Protein AF-A0A257S0U5-F1 (afdb_monomer_lite)

Sequence (166 aa):
SSMPRFGAMLSDAQIAAIANYVRTSWGNRGIADATANTVAALRPLKTIEVDLDTGSMKATLSHGSKRRRFTDISGRIWIDGNRTDCRMTASLSAEYGRRPVLLAGACAARGNRLIGRATIGGNTHPITLDLRQVYRHDRLVAVALTGGLGGGRKLAARIALSTANY

Secondary structure (DSSP, 8-state):
-PPPP-TTTS-HHHHHHHHHHHHHSTT--------HHHHHHHSPPPPEEEEEEEEEEEEEEEETTEEEEE-EEEEEEEE-TTSS-EEEEEEEEETTTEEEEEEEEEEETTTTEEEEEEEETTEEEEEEEEEEEEEETTEEEEEEEEEE-STTEEEEEEEEEP----

Radius of gyration: 21.2 Å; chains: 1; bounding box: 51×37×60 Å

pLDDT: mean 85.64, std 11.02, range [36.41, 97.38]

Foldseek 3Di:
DDDDDCPVPDQLARVLVVVLCVCPPPPHPHDSPRDSVNSVLVDQAPWDKFKFDLPDKFKWKDAPPDIDTFRDKIWIKTATSQQQKIWIWMWTHHPPSPFTWIWTFMDHPRNQKTWGWIAGPNDIDTWIWGWDFDDDVPDGFWIWTWGDNDPRMIMTIIITTDPPPD

Structure (mmCIF, N/CA/C/O backbone):
data_AF-A0A257S0U5-F1
#
_entry.id   AF-A0A257S0U5-F1
#
loop_
_atom_site.group_PDB
_atom_site.id
_atom_site.type_symbol
_atom_site.label_atom_id
_atom_site.label_alt_id
_atom_site.label_comp_id
_atom_site.label_asym_id
_atom_site.label_entity_id
_atom_site.label_seq_id
_atom_site.pdbx_PDB_ins_code
_atom_site.Cartn_x
_atom_site.Cartn_y
_atom_site.Cartn_z
_atom_site.occupancy
_atom_site.B_iso_or_equiv
_atom_site.auth_seq_id
_atom_site.auth_comp_id
_atom_site.auth_asym_id
_atom_site.auth_atom_id
_atom_site.pdbx_PDB_model_num
ATOM 1 N N . SER A 1 1 ? -4.489 22.887 27.587 1.00 57.22 1 SER A N 1
ATOM 2 C CA . SER A 1 1 ? -4.354 21.452 27.906 1.00 57.22 1 SER A CA 1
ATOM 3 C C . SER A 1 1 ? -5.040 20.652 26.812 1.00 57.22 1 SER A C 1
ATOM 5 O O . SER A 1 1 ? -6.128 21.048 26.417 1.00 57.22 1 SER A O 1
ATOM 7 N N . SER A 1 2 ? -4.400 19.616 26.264 1.00 74.50 2 SER A N 1
ATOM 8 C CA . SER A 1 2 ? -4.998 18.756 25.229 1.00 74.50 2 SER A CA 1
ATOM 9 C C . SER A 1 2 ? -5.596 17.515 25.886 1.00 74.50 2 SER A C 1
ATOM 11 O O . SER A 1 2 ? -4.975 16.944 26.782 1.00 74.50 2 SER A O 1
ATOM 13 N N . MET A 1 3 ? -6.797 17.113 25.472 1.00 83.31 3 MET A N 1
ATOM 14 C CA . MET A 1 3 ? -7.462 15.939 26.036 1.00 83.31 3 MET A CA 1
ATOM 15 C C . MET A 1 3 ? -6.655 14.670 25.688 1.00 83.31 3 MET A C 1
ATOM 17 O O . MET A 1 3 ? -6.335 14.460 24.513 1.00 83.31 3 MET A O 1
ATOM 21 N N . PRO A 1 4 ? -6.282 13.834 26.674 1.00 83.06 4 PRO A N 1
ATOM 22 C CA . PRO A 1 4 ? -5.454 12.658 26.427 1.00 83.06 4 PRO A CA 1
ATOM 23 C C . PRO A 1 4 ? -6.195 11.597 25.605 1.00 83.06 4 PRO A C 1
ATOM 25 O O . PRO A 1 4 ? -7.424 11.532 25.571 1.00 83.06 4 PRO A O 1
ATOM 28 N N . ARG A 1 5 ? -5.429 10.728 24.937 1.00 82.81 5 ARG A N 1
ATOM 29 C CA . ARG A 1 5 ? -5.978 9.600 24.178 1.00 82.81 5 ARG A CA 1
ATOM 30 C C . ARG A 1 5 ? -6.297 8.432 25.110 1.00 82.81 5 ARG A C 1
ATOM 32 O O . ARG A 1 5 ? -5.388 7.833 25.671 1.00 82.81 5 ARG A O 1
ATOM 39 N N . PHE A 1 6 ? -7.569 8.045 25.176 1.00 87.94 6 PHE A N 1
ATOM 40 C CA . PHE A 1 6 ? -8.028 6.908 25.988 1.00 87.94 6 PHE A CA 1
ATOM 41 C C . PHE A 1 6 ? -8.081 5.572 25.234 1.00 87.94 6 PHE A C 1
ATOM 43 O O . PHE A 1 6 ? -8.240 4.526 25.855 1.00 87.94 6 PHE A O 1
ATOM 50 N N . GLY A 1 7 ? -7.904 5.581 23.906 1.00 83.50 7 GLY A N 1
ATOM 51 C CA . GLY A 1 7 ? -7.999 4.373 23.078 1.00 83.50 7 GLY A CA 1
ATOM 52 C C . GLY A 1 7 ? -7.031 3.259 23.492 1.00 83.50 7 GLY A C 1
ATOM 53 O O . GLY A 1 7 ? -7.380 2.091 23.412 1.00 83.50 7 GLY A O 1
ATOM 54 N N . ALA A 1 8 ? -5.836 3.593 23.983 1.00 79.81 8 ALA A N 1
ATOM 55 C CA . ALA A 1 8 ? -4.870 2.592 24.447 1.00 79.81 8 ALA A CA 1
ATOM 56 C C . ALA A 1 8 ? -5.161 2.053 25.863 1.00 79.81 8 ALA A C 1
ATOM 58 O O . ALA A 1 8 ? -4.615 1.022 26.235 1.00 79.81 8 ALA A O 1
ATOM 59 N N . MET A 1 9 ? -5.988 2.749 26.649 1.00 88.12 9 MET A N 1
ATOM 60 C CA . MET A 1 9 ? -6.229 2.445 28.068 1.00 88.12 9 MET A CA 1
ATOM 61 C C . MET A 1 9 ? -7.557 1.723 28.304 1.00 88.12 9 MET A C 1
ATOM 63 O O . MET A 1 9 ? -7.689 0.983 29.272 1.00 88.12 9 MET A O 1
ATOM 67 N N . LEU A 1 10 ? -8.544 1.962 27.440 1.00 91.94 10 LEU A N 1
ATOM 68 C CA . LEU A 1 10 ? -9.899 1.442 27.579 1.00 91.94 10 LEU A CA 1
ATOM 69 C C . LEU A 1 10 ? -10.227 0.469 26.446 1.00 91.94 10 LEU A C 1
ATOM 71 O O . LEU A 1 10 ? -9.815 0.668 25.299 1.00 91.94 10 LEU A O 1
ATOM 75 N N . SER A 1 11 ? -11.005 -0.565 26.759 1.00 91.75 11 SER A N 1
ATOM 76 C CA . SER A 1 11 ? -11.576 -1.476 25.766 1.00 91.75 11 SER A CA 1
ATOM 77 C C . SER A 1 11 ? -12.684 -0.800 24.950 1.00 91.75 11 SER A C 1
ATOM 79 O O . SER A 1 11 ? -13.235 0.230 25.342 1.00 91.75 11 SER A O 1
ATOM 81 N N . ASP A 1 12 ? -13.053 -1.395 23.814 1.00 91.50 12 ASP A N 1
ATOM 82 C CA . ASP A 1 12 ? -14.132 -0.878 22.957 1.00 91.50 12 ASP A CA 1
ATOM 83 C C . ASP A 1 12 ? -15.472 -0.789 23.676 1.00 91.50 12 ASP A C 1
ATOM 85 O O . ASP A 1 12 ? -16.193 0.199 23.538 1.00 91.50 12 ASP A O 1
ATOM 89 N N . ALA A 1 13 ? -15.770 -1.788 24.507 1.00 95.31 13 ALA A N 1
ATOM 90 C CA . ALA A 1 13 ? -16.965 -1.800 25.337 1.00 95.31 13 ALA A CA 1
ATOM 91 C C . ALA A 1 13 ? -16.946 -0.672 26.382 1.00 95.31 13 ALA A C 1
ATOM 93 O O . ALA A 1 13 ? -17.960 -0.007 26.577 1.00 95.31 13 ALA A O 1
ATOM 94 N N . GLN A 1 14 ? -15.797 -0.408 27.017 1.00 97.00 14 GLN A N 1
ATOM 95 C CA . GLN A 1 14 ? -15.662 0.675 27.999 1.00 97.00 14 GLN A CA 1
ATOM 96 C C . GLN A 1 14 ? -15.822 2.054 27.352 1.00 97.00 14 GLN A C 1
ATOM 98 O O . GLN A 1 14 ? -16.518 2.911 27.890 1.00 97.00 14 GLN A O 1
ATOM 103 N N . ILE A 1 15 ? -15.224 2.265 26.178 1.00 95.31 15 ILE A N 1
ATOM 104 C CA . ILE A 1 15 ? -15.361 3.522 25.433 1.00 95.31 15 ILE A CA 1
ATOM 105 C C . ILE A 1 15 ? -16.815 3.729 24.997 1.00 95.31 15 ILE A C 1
ATOM 107 O O . ILE A 1 15 ? -17.348 4.824 25.177 1.00 95.31 15 ILE A O 1
ATOM 111 N N . ALA A 1 16 ? -17.475 2.690 24.476 1.00 96.50 16 ALA A N 1
ATOM 112 C CA . ALA A 1 16 ? -18.886 2.757 24.099 1.00 96.50 16 ALA A CA 1
ATOM 113 C C . ALA A 1 16 ? -19.778 3.086 25.308 1.00 96.50 16 ALA A C 1
ATOM 115 O O . ALA A 1 16 ? -20.641 3.959 25.219 1.00 96.50 16 ALA A O 1
ATOM 116 N N . ALA A 1 17 ? -19.524 2.451 26.456 1.00 97.12 17 ALA A N 1
ATOM 117 C CA . ALA A 1 17 ? -20.255 2.706 27.692 1.00 97.12 17 ALA A CA 1
ATOM 118 C C . ALA A 1 17 ? -20.088 4.154 28.181 1.00 97.12 17 ALA A C 1
ATOM 120 O O . ALA A 1 17 ? -21.082 4.809 28.483 1.00 97.12 17 ALA A O 1
ATOM 121 N N . ILE A 1 18 ? -18.859 4.685 28.200 1.00 95.75 18 ILE A N 1
ATOM 122 C CA . ILE A 1 18 ? -18.599 6.079 28.593 1.00 95.75 18 ILE A CA 1
ATOM 123 C C . ILE A 1 18 ? -19.263 7.051 27.613 1.00 95.75 18 ILE A C 1
ATOM 125 O O . ILE A 1 18 ? -19.888 8.018 28.044 1.00 95.75 18 ILE A O 1
ATOM 129 N N . ALA A 1 19 ? -19.173 6.797 26.305 1.00 95.44 19 ALA A N 1
ATOM 130 C CA . ALA A 1 19 ? -19.811 7.640 25.296 1.00 95.44 19 ALA A CA 1
ATOM 131 C C . ALA A 1 19 ? -21.336 7.685 25.480 1.00 95.44 19 ALA A C 1
ATOM 133 O O . ALA A 1 19 ? -21.928 8.764 25.451 1.00 95.44 19 ALA A O 1
ATOM 134 N N . ASN A 1 20 ? -21.963 6.533 25.727 1.00 97.38 20 ASN A N 1
ATOM 135 C CA . ASN A 1 20 ? -23.393 6.453 26.012 1.00 97.38 20 ASN A CA 1
ATOM 136 C C . ASN A 1 20 ? -23.754 7.159 27.320 1.00 97.38 20 ASN A C 1
ATOM 138 O O . ASN A 1 20 ? -24.690 7.954 27.324 1.00 97.38 20 ASN A O 1
ATOM 142 N N . TYR A 1 21 ? -22.972 6.960 28.386 1.00 96.75 21 TYR A N 1
ATOM 143 C CA . TYR A 1 21 ? -23.165 7.666 29.651 1.00 96.75 21 TYR A CA 1
ATOM 144 C C . TYR A 1 21 ? -23.133 9.185 29.455 1.00 96.75 21 TYR A C 1
ATOM 146 O O . TYR A 1 21 ? -24.036 9.878 29.911 1.00 96.75 21 TYR A O 1
ATOM 154 N N . VAL A 1 22 ? -22.153 9.717 28.716 1.00 95.88 22 VAL A N 1
ATOM 155 C CA . VAL A 1 22 ? -22.058 11.157 28.429 1.00 95.88 22 VAL A CA 1
ATOM 156 C C . VAL A 1 22 ? -23.264 11.662 27.629 1.00 95.88 22 VAL A C 1
ATOM 158 O O . VAL A 1 22 ? -23.779 12.738 27.924 1.00 95.88 22 VAL A O 1
ATOM 161 N N . ARG A 1 23 ? -23.753 10.895 26.646 1.00 96.44 23 ARG A N 1
ATOM 162 C CA . ARG A 1 23 ? -24.904 11.275 25.801 1.00 96.44 23 ARG A CA 1
ATOM 163 C C . ARG A 1 23 ? -26.231 11.361 26.542 1.00 96.44 23 ARG A C 1
ATOM 165 O O . ARG A 1 23 ? -27.102 12.098 26.086 1.00 96.44 23 ARG A O 1
ATOM 172 N N . THR A 1 24 ? -26.388 10.614 27.629 1.00 96.81 24 THR A N 1
ATOM 173 C CA . THR A 1 24 ? -27.638 10.553 28.401 1.00 96.81 24 THR A CA 1
ATOM 174 C C . THR A 1 24 ? -27.541 11.232 29.765 1.00 96.81 24 THR A C 1
ATOM 176 O O . THR A 1 24 ? -28.543 11.356 30.462 1.00 96.81 24 THR A O 1
ATOM 179 N N . SER A 1 25 ? -26.346 11.662 30.172 1.00 96.56 25 SER A N 1
ATOM 180 C CA . SER A 1 25 ? -26.122 12.354 31.444 1.00 96.56 25 SER A CA 1
ATOM 181 C C . SER A 1 25 ? -26.260 13.869 31.307 1.00 96.56 25 SER A C 1
ATOM 183 O O . SER A 1 25 ? -26.224 14.422 30.210 1.00 96.56 25 SER A O 1
ATOM 185 N N . TRP A 1 26 ? -26.403 14.556 32.443 1.00 95.06 26 TRP A N 1
ATOM 186 C CA . TRP A 1 26 ? -26.399 16.026 32.538 1.00 95.06 26 TRP A CA 1
ATOM 187 C C . TRP A 1 26 ? -27.453 16.735 31.672 1.00 95.06 26 TRP A C 1
ATOM 189 O O . TRP A 1 26 ? -27.218 17.821 31.155 1.00 95.06 26 TRP A O 1
ATOM 199 N N . GLY A 1 27 ? -28.628 16.120 31.513 1.00 94.56 27 GLY A N 1
ATOM 200 C CA . GLY A 1 27 ? -29.724 16.685 30.719 1.00 94.56 27 GLY A CA 1
ATOM 201 C C . GLY A 1 27 ? -29.540 16.553 29.204 1.00 94.56 27 GLY A C 1
ATOM 202 O O . GLY A 1 27 ? -30.370 17.065 28.448 1.00 94.56 27 GLY A O 1
ATOM 203 N N . ASN A 1 28 ? -28.498 15.850 28.747 1.00 93.62 28 ASN A N 1
ATOM 204 C CA . ASN A 1 28 ? -28.308 15.551 27.335 1.00 93.62 28 ASN A CA 1
ATOM 205 C C . ASN A 1 28 ? -29.426 14.627 26.826 1.00 93.62 28 ASN A C 1
ATOM 207 O O . ASN A 1 28 ? -29.797 13.649 27.472 1.00 93.62 28 ASN A O 1
ATOM 211 N N . ARG A 1 29 ? -29.956 14.936 25.637 1.00 93.81 29 ARG A N 1
ATOM 212 C CA . ARG A 1 29 ? -31.031 14.175 24.969 1.00 93.81 29 ARG A CA 1
ATOM 213 C C . ARG A 1 29 ? -30.498 13.276 23.848 1.00 93.81 29 ARG A C 1
ATOM 215 O O . ARG A 1 29 ? -31.163 13.089 22.832 1.00 93.81 29 ARG A O 1
ATOM 222 N N . GLY A 1 30 ? -29.263 12.796 23.987 1.00 92.44 30 GLY A N 1
ATOM 223 C CA . GLY A 1 30 ? -28.649 11.904 23.009 1.00 92.44 30 GLY A CA 1
ATOM 224 C C . GLY A 1 30 ? -29.200 10.481 23.101 1.00 92.44 30 GLY A C 1
ATOM 225 O O . GLY A 1 30 ? -29.752 10.077 24.123 1.00 92.44 30 GLY A O 1
ATOM 226 N N . ILE A 1 31 ? -29.012 9.703 22.035 1.00 94.25 31 ILE A N 1
ATOM 227 C CA . ILE A 1 31 ? -29.345 8.275 22.009 1.00 94.25 31 ILE A CA 1
ATOM 228 C C . ILE A 1 31 ? -28.104 7.478 22.429 1.00 94.25 31 ILE A C 1
ATOM 230 O O . ILE A 1 31 ? -26.993 7.743 21.966 1.00 94.25 31 ILE A O 1
ATOM 234 N N . ALA A 1 32 ? -28.287 6.502 23.318 1.00 94.38 32 ALA A N 1
ATOM 235 C CA . ALA A 1 32 ? -27.236 5.589 23.764 1.00 94.38 32 ALA A CA 1
ATOM 236 C C . ALA A 1 32 ? -26.980 4.475 22.726 1.00 94.38 32 ALA A C 1
ATOM 238 O O . ALA A 1 32 ? -27.232 3.301 22.980 1.00 94.38 32 ALA A O 1
ATOM 239 N N . ASP A 1 33 ? -26.519 4.857 21.536 1.00 95.50 33 ASP A N 1
ATOM 240 C CA . ASP A 1 33 ? -26.337 3.973 20.378 1.00 95.50 33 ASP A CA 1
ATOM 241 C C . ASP A 1 33 ? -24.874 3.588 20.093 1.00 95.50 33 ASP A C 1
ATOM 243 O O . ASP A 1 33 ? -24.595 2.874 19.127 1.00 95.50 33 ASP A O 1
ATOM 247 N N . ALA A 1 34 ? -23.911 4.032 20.913 1.00 94.12 34 ALA A N 1
ATOM 248 C CA . ALA A 1 34 ? -22.532 3.587 20.753 1.00 94.12 34 ALA A CA 1
ATOM 249 C C . ALA A 1 34 ? -22.440 2.097 21.089 1.00 94.12 34 ALA A C 1
ATOM 251 O O . ALA A 1 34 ? -22.825 1.663 22.176 1.00 94.12 34 ALA A O 1
ATOM 252 N N . THR A 1 35 ? -21.876 1.321 20.167 1.00 96.56 35 THR A N 1
ATOM 253 C CA . THR A 1 35 ? -21.585 -0.100 20.370 1.00 96.56 35 THR A CA 1
ATOM 254 C C . THR A 1 35 ? -20.079 -0.331 20.367 1.00 96.56 35 THR A C 1
ATOM 256 O O . THR A 1 35 ? -19.324 0.461 19.796 1.00 96.56 35 THR A O 1
ATOM 259 N N . ALA A 1 36 ? -19.629 -1.441 20.959 1.00 91.56 36 ALA A N 1
ATOM 260 C CA . ALA A 1 36 ? -18.226 -1.846 20.881 1.00 91.56 36 ALA A CA 1
ATOM 261 C C . ALA A 1 36 ? -17.757 -1.976 19.419 1.00 91.56 36 ALA A C 1
ATOM 263 O O . ALA A 1 36 ? -16.665 -1.529 19.088 1.00 91.56 36 ALA A O 1
ATOM 264 N N . ASN A 1 37 ? -18.614 -2.479 18.523 1.00 86.44 37 ASN A N 1
ATOM 265 C CA . ASN A 1 37 ? -18.309 -2.588 17.093 1.00 86.44 37 ASN A CA 1
ATOM 266 C C . ASN A 1 37 ? -18.106 -1.218 16.437 1.00 86.44 37 ASN A C 1
ATOM 268 O O . ASN A 1 37 ? -17.195 -1.053 15.629 1.00 86.44 37 ASN A O 1
ATOM 272 N N . THR A 1 38 ? -18.915 -0.220 16.806 1.00 88.69 38 THR A N 1
ATOM 273 C CA . THR A 1 38 ? -18.743 1.156 16.322 1.00 88.69 38 THR A CA 1
ATOM 274 C C . THR A 1 38 ? -17.393 1.719 16.762 1.00 88.69 38 THR A C 1
ATOM 276 O O . THR A 1 38 ? -16.696 2.332 15.960 1.00 88.69 38 THR A O 1
ATOM 279 N N . VAL A 1 39 ? -16.988 1.488 18.016 1.00 89.06 39 VAL A N 1
ATOM 280 C CA . VAL A 1 39 ? -15.680 1.938 18.517 1.00 89.06 39 VAL A CA 1
ATOM 281 C C . VAL A 1 39 ? -14.540 1.198 17.822 1.00 89.06 39 VAL A C 1
ATOM 283 O O . VAL A 1 39 ? -13.598 1.842 17.367 1.00 89.06 39 VAL A O 1
ATOM 286 N N . ALA A 1 40 ? -14.641 -0.124 17.684 1.00 83.44 40 ALA A N 1
ATOM 287 C CA . ALA A 1 40 ? -13.651 -0.946 16.998 1.00 83.44 40 ALA A CA 1
ATOM 288 C C . ALA A 1 40 ? -13.435 -0.480 15.549 1.00 83.44 40 ALA A C 1
ATOM 290 O O . ALA A 1 40 ? -12.297 -0.336 15.111 1.00 83.44 40 ALA A O 1
ATOM 291 N N . ALA A 1 41 ? -14.515 -0.154 14.830 1.00 77.00 41 ALA A N 1
ATOM 292 C CA . ALA A 1 41 ? -14.450 0.376 13.468 1.00 77.00 41 ALA A CA 1
ATOM 293 C C . ALA A 1 41 ? -13.796 1.768 13.382 1.00 77.00 41 ALA A C 1
ATOM 295 O O . ALA A 1 41 ? -13.251 2.130 12.341 1.00 77.00 41 ALA A O 1
ATOM 296 N N . LEU A 1 42 ? -13.849 2.551 14.463 1.00 82.81 42 LEU A N 1
ATOM 297 C CA . LEU A 1 42 ? -13.231 3.875 14.561 1.00 82.81 42 LEU A CA 1
ATOM 298 C C . LEU A 1 42 ? -11.802 3.833 15.113 1.00 82.81 42 LEU A C 1
ATOM 300 O O . LEU A 1 42 ? -11.119 4.862 15.108 1.00 82.81 42 LEU A O 1
ATOM 304 N N . ARG A 1 43 ? -11.327 2.680 15.604 1.00 79.81 43 ARG A N 1
ATOM 305 C CA . ARG A 1 43 ? -9.941 2.568 16.049 1.00 79.81 43 ARG A CA 1
ATOM 306 C C . ARG A 1 43 ? -9.009 2.704 14.851 1.00 79.81 43 ARG A C 1
ATOM 308 O O . ARG A 1 43 ? -9.176 1.980 13.870 1.00 79.81 43 ARG A O 1
ATOM 315 N N . PRO A 1 44 ? -7.971 3.553 14.945 1.00 68.44 44 PRO A N 1
ATOM 316 C CA . PRO A 1 44 ? -6.903 3.503 13.966 1.00 68.44 44 PRO A CA 1
ATOM 317 C C . PRO A 1 44 ? -6.279 2.107 14.027 1.00 68.44 44 PRO A C 1
ATOM 319 O O . PRO A 1 44 ? -5.882 1.642 15.102 1.00 68.44 44 PRO A O 1
ATOM 322 N N . LEU A 1 45 ? -6.204 1.426 12.883 1.00 71.12 45 LEU A N 1
ATOM 323 C CA . LEU A 1 45 ? -5.489 0.158 12.795 1.00 71.12 45 LEU A CA 1
ATOM 324 C C . LEU A 1 45 ? -4.006 0.399 13.098 1.00 71.12 45 LEU A C 1
ATOM 326 O O . LEU A 1 45 ? -3.503 1.524 13.063 1.00 71.12 45 LEU A O 1
ATOM 330 N N . LYS A 1 46 ? -3.260 -0.674 13.359 1.00 75.31 46 LYS A N 1
ATOM 331 C CA . LYS A 1 46 ? -1.803 -0.571 13.472 1.00 75.31 46 LYS A CA 1
ATOM 332 C C . LYS A 1 46 ? -1.245 -0.044 12.144 1.00 75.31 46 LYS A C 1
ATOM 334 O O . LYS A 1 46 ? -1.536 -0.598 11.073 1.00 75.31 46 LYS A O 1
ATOM 339 N N . THR A 1 47 ? -0.456 1.026 12.221 1.00 80.62 47 THR A N 1
ATOM 340 C CA . THR A 1 47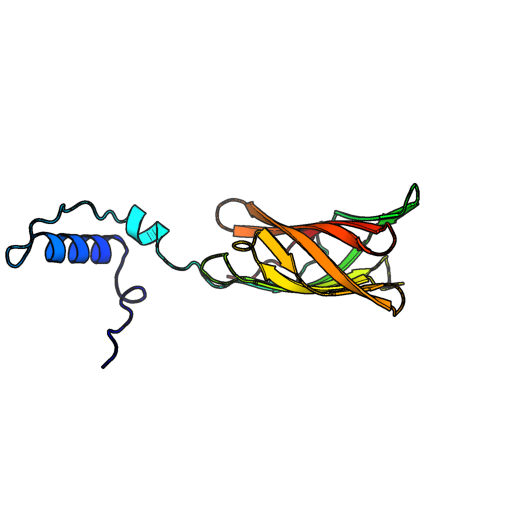 ? 0.376 1.482 11.107 1.00 80.62 47 THR A CA 1
ATOM 341 C C . THR A 1 47 ? 1.233 0.311 10.644 1.00 80.62 47 THR A C 1
ATOM 343 O O . THR A 1 47 ? 1.868 -0.369 11.451 1.00 80.62 47 THR A O 1
ATOM 346 N N . ILE A 1 48 ? 1.189 0.038 9.346 1.00 80.19 48 ILE A N 1
ATOM 347 C CA . ILE A 1 48 ? 1.928 -1.050 8.721 1.00 80.19 48 ILE A CA 1
ATOM 348 C C . ILE A 1 48 ? 3.193 -0.448 8.135 1.00 80.19 48 ILE A C 1
ATOM 350 O O . ILE A 1 48 ? 3.103 0.401 7.260 1.00 80.19 48 ILE A O 1
ATOM 354 N N . GLU A 1 49 ? 4.355 -0.906 8.576 1.00 83.31 49 GLU A N 1
ATOM 355 C CA . GLU A 1 49 ? 5.606 -0.713 7.850 1.00 83.31 49 GLU A CA 1
ATOM 356 C C . GLU A 1 49 ? 6.175 -2.091 7.556 1.00 83.31 49 GLU A C 1
ATOM 358 O O . GLU A 1 49 ? 6.371 -2.892 8.470 1.00 83.31 49 GLU A O 1
ATOM 363 N N . VAL A 1 50 ? 6.339 -2.403 6.276 1.00 82.75 50 VAL A N 1
ATOM 364 C CA . VAL A 1 50 ? 6.717 -3.746 5.850 1.00 82.75 50 VAL A CA 1
ATOM 365 C C . VAL A 1 50 ? 7.483 -3.698 4.541 1.00 82.75 50 VAL A C 1
ATOM 367 O O . VAL A 1 50 ? 7.189 -2.897 3.646 1.00 82.75 50 VAL A O 1
ATOM 370 N N . ASP A 1 51 ? 8.486 -4.558 4.443 1.00 84.75 51 ASP A N 1
ATOM 371 C CA . ASP A 1 51 ? 9.263 -4.703 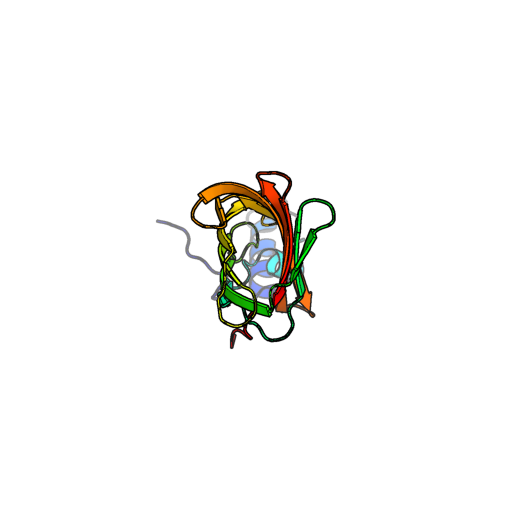3.225 1.00 84.75 51 ASP A CA 1
ATOM 372 C C . ASP A 1 51 ? 8.463 -5.491 2.176 1.00 84.75 51 ASP A C 1
ATOM 374 O O . ASP A 1 51 ? 7.594 -6.312 2.478 1.00 84.75 51 ASP A O 1
ATOM 378 N N . LEU A 1 52 ? 8.723 -5.209 0.908 1.00 80.44 52 LEU A N 1
ATOM 379 C CA . LEU A 1 52 ? 8.141 -5.949 -0.205 1.00 80.44 52 LEU A CA 1
ATOM 380 C C . LEU A 1 52 ? 8.926 -7.256 -0.363 1.00 80.44 52 LEU A C 1
ATOM 382 O O . LEU A 1 52 ? 10.150 -7.211 -0.464 1.00 80.44 52 LEU A O 1
ATOM 386 N N . ASP A 1 53 ? 8.237 -8.398 -0.389 1.00 72.06 53 ASP A N 1
ATOM 387 C CA . ASP A 1 53 ? 8.870 -9.721 -0.440 1.00 72.06 53 ASP A CA 1
ATOM 388 C C . ASP A 1 53 ? 8.590 -10.451 -1.753 1.00 72.06 53 ASP A C 1
ATOM 390 O O . ASP A 1 53 ? 7.448 -10.618 -2.188 1.00 72.06 53 ASP A O 1
ATOM 394 N N . THR A 1 54 ? 9.680 -10.929 -2.347 1.00 62.09 54 THR A N 1
ATOM 395 C CA . THR A 1 54 ? 9.793 -11.761 -3.547 1.00 62.09 54 THR A CA 1
ATOM 396 C C . THR A 1 54 ? 8.976 -13.061 -3.558 1.00 62.09 54 THR A C 1
ATOM 398 O O . THR A 1 54 ? 8.707 -13.595 -4.635 1.00 62.09 54 THR A O 1
ATOM 401 N N . GLY A 1 55 ? 8.522 -13.565 -2.406 1.00 53.75 55 GLY A N 1
ATOM 402 C CA . GLY A 1 55 ? 8.092 -14.961 -2.230 1.00 53.75 55 GLY A CA 1
ATOM 403 C C . GLY A 1 55 ? 6.874 -15.491 -3.016 1.00 53.75 55 GLY A C 1
ATOM 404 O O . GLY A 1 55 ? 6.613 -16.689 -2.957 1.00 53.75 55 GLY A O 1
ATOM 405 N N . SER A 1 56 ? 6.095 -14.677 -3.753 1.00 54.69 56 SER A N 1
ATOM 406 C CA . SER A 1 56 ? 4.956 -15.188 -4.567 1.00 54.69 56 SER A CA 1
ATOM 407 C C . SER A 1 56 ? 4.463 -14.258 -5.700 1.00 54.69 56 SER A C 1
ATOM 409 O O . SER A 1 56 ? 3.262 -14.060 -5.914 1.00 54.69 56 SER A O 1
ATOM 411 N N . MET A 1 57 ? 5.380 -13.638 -6.444 1.00 63.94 57 MET A N 1
ATOM 412 C CA . MET A 1 57 ? 5.058 -12.479 -7.288 1.00 63.94 57 MET A CA 1
ATOM 413 C C . MET A 1 57 ? 4.526 -12.761 -8.697 1.00 63.94 57 MET A C 1
ATOM 415 O O . MET A 1 57 ? 4.941 -13.678 -9.403 1.00 63.94 57 MET A O 1
ATOM 419 N N . LYS A 1 58 ? 3.661 -11.846 -9.156 1.00 63.78 58 LYS A N 1
ATOM 420 C CA . LYS A 1 58 ? 3.360 -11.614 -10.576 1.00 63.78 58 LYS A CA 1
ATOM 421 C C . LYS A 1 58 ? 3.408 -10.109 -10.832 1.00 63.78 58 LYS A C 1
ATOM 423 O O . LYS A 1 58 ? 2.420 -9.411 -10.606 1.00 63.78 58 LYS A O 1
ATOM 428 N N . ALA A 1 59 ? 4.541 -9.600 -11.311 1.00 73.06 59 ALA A N 1
ATOM 429 C CA . ALA A 1 59 ? 4.616 -8.252 -11.864 1.00 73.06 59 ALA A CA 1
ATOM 430 C C . ALA A 1 59 ? 5.028 -8.300 -13.332 1.00 73.06 59 ALA A C 1
ATOM 432 O O . ALA A 1 59 ? 5.929 -9.036 -13.733 1.00 73.06 59 ALA A O 1
ATOM 433 N N . THR A 1 60 ? 4.311 -7.555 -14.165 1.00 76.38 60 THR A N 1
ATOM 434 C CA . THR A 1 60 ? 4.533 -7.493 -15.606 1.00 76.38 60 THR A CA 1
ATOM 435 C C . THR A 1 60 ? 4.488 -6.046 -16.073 1.00 76.38 60 THR A C 1
ATOM 437 O O . THR A 1 60 ? 3.550 -5.308 -15.776 1.00 76.38 60 THR A O 1
ATOM 440 N N . LEU A 1 61 ? 5.495 -5.656 -16.846 1.00 80.25 61 LEU A N 1
ATOM 441 C CA . LEU A 1 61 ? 5.506 -4.429 -17.628 1.00 80.25 61 LEU A CA 1
ATOM 442 C C . LEU A 1 61 ? 5.137 -4.762 -19.069 1.00 80.25 61 LEU A C 1
ATOM 444 O O . LEU A 1 61 ? 5.724 -5.661 -19.666 1.00 80.25 61 LEU A O 1
ATOM 448 N N . SER A 1 62 ? 4.196 -4.026 -19.641 1.00 84.12 62 SER A N 1
ATOM 449 C CA . SER A 1 62 ? 3.788 -4.173 -21.040 1.00 84.12 62 SER A CA 1
ATOM 450 C C . SER A 1 62 ? 4.035 -2.889 -21.826 1.00 84.12 62 SER A C 1
ATOM 452 O O . SER A 1 62 ? 3.901 -1.798 -21.276 1.00 84.12 62 SER A O 1
ATOM 454 N N . HIS A 1 63 ? 4.425 -3.023 -23.094 1.00 87.69 63 HIS A N 1
ATOM 455 C CA . HIS A 1 63 ? 4.584 -1.926 -24.049 1.00 87.69 63 HIS A CA 1
ATOM 456 C C . HIS A 1 63 ? 4.250 -2.441 -25.457 1.00 87.69 63 HIS A C 1
ATOM 458 O O . HIS A 1 63 ? 5.026 -3.199 -26.043 1.00 87.69 63 HIS A O 1
ATOM 464 N N . GLY A 1 64 ? 3.071 -2.085 -25.975 1.00 82.94 64 GLY A N 1
ATOM 465 C CA . GLY A 1 64 ? 2.520 -2.735 -27.169 1.00 82.94 64 GLY A CA 1
ATOM 466 C C . GLY A 1 64 ? 2.369 -4.247 -26.952 1.00 82.94 64 GLY A C 1
ATOM 467 O O . GLY A 1 64 ? 1.862 -4.676 -25.916 1.00 82.94 64 GLY A O 1
ATOM 468 N N . SER A 1 65 ? 2.868 -5.058 -27.890 1.00 79.94 65 SER A N 1
ATOM 469 C CA . SER A 1 65 ? 2.895 -6.528 -27.782 1.00 79.94 65 SER A CA 1
ATOM 470 C C . SER A 1 65 ? 3.984 -7.073 -26.847 1.00 79.94 65 SER A C 1
ATOM 472 O O . SER A 1 65 ? 3.937 -8.237 -26.448 1.00 79.94 65 SER A O 1
ATOM 474 N N . LYS A 1 66 ? 4.973 -6.253 -26.462 1.00 85.62 66 LYS A N 1
ATOM 475 C CA . LYS A 1 66 ? 6.102 -6.692 -25.631 1.00 85.62 66 LYS A CA 1
ATOM 476 C C . LYS A 1 66 ? 5.691 -6.749 -24.163 1.00 85.62 66 LYS A C 1
ATOM 478 O O . LYS A 1 66 ? 5.128 -5.792 -23.628 1.00 85.62 66 LYS A O 1
ATOM 483 N N . ARG A 1 67 ? 6.030 -7.848 -23.484 1.00 86.00 67 ARG A N 1
ATOM 484 C CA . ARG A 1 67 ? 5.811 -8.039 -22.042 1.00 86.00 67 ARG A CA 1
ATOM 485 C C . ARG A 1 67 ? 7.120 -8.428 -21.365 1.00 86.00 67 ARG A C 1
ATOM 487 O O . ARG A 1 67 ? 7.836 -9.292 -21.854 1.00 86.00 67 ARG A O 1
ATOM 494 N N . ARG A 1 68 ? 7.411 -7.809 -20.224 1.00 85.19 68 ARG A N 1
ATOM 495 C CA . ARG A 1 68 ? 8.540 -8.140 -19.350 1.00 85.19 68 ARG A CA 1
ATOM 496 C C . ARG A 1 68 ? 8.002 -8.545 -17.989 1.00 85.19 68 ARG A C 1
ATOM 498 O O . ARG A 1 68 ? 7.277 -7.766 -17.377 1.00 85.19 68 ARG A O 1
ATOM 505 N N . ARG A 1 69 ? 8.363 -9.737 -17.522 1.00 87.75 69 ARG A N 1
ATOM 506 C CA . ARG A 1 69 ? 8.082 -10.177 -16.153 1.00 87.75 69 ARG A CA 1
ATOM 507 C C . ARG A 1 69 ? 9.194 -9.705 -15.219 1.00 87.75 69 ARG A C 1
ATOM 509 O O . ARG A 1 69 ? 10.344 -9.615 -15.641 1.00 87.75 69 ARG A O 1
ATOM 516 N N . PHE A 1 70 ? 8.825 -9.397 -13.985 1.00 85.25 70 PHE A N 1
ATOM 517 C CA . PHE A 1 70 ? 9.760 -9.120 -12.901 1.00 85.25 70 PHE A CA 1
ATOM 518 C C . PHE A 1 70 ? 9.703 -10.275 -11.910 1.00 85.25 70 PHE A C 1
ATOM 520 O O . PHE A 1 70 ? 8.609 -10.727 -11.560 1.00 85.25 70 PHE A O 1
ATOM 527 N N . THR A 1 71 ? 10.874 -10.751 -11.512 1.00 81.88 71 THR A N 1
ATOM 528 C CA . THR A 1 71 ? 11.056 -11.888 -10.600 1.00 81.88 71 THR A CA 1
ATOM 529 C C . THR A 1 71 ? 11.857 -11.505 -9.363 1.00 81.88 71 THR A C 1
ATOM 531 O O . THR A 1 71 ? 11.792 -12.220 -8.374 1.00 81.88 71 THR A O 1
ATOM 534 N N . ASP A 1 72 ? 12.542 -10.361 -9.394 1.00 83.75 72 ASP A N 1
ATOM 535 C CA . ASP A 1 72 ? 13.280 -9.804 -8.268 1.00 83.75 72 ASP A CA 1
ATOM 536 C C . ASP A 1 72 ? 12.710 -8.418 -7.952 1.00 83.75 72 ASP A C 1
ATOM 538 O O . ASP A 1 72 ? 12.854 -7.461 -8.726 1.00 83.75 72 ASP A O 1
ATOM 542 N N . ILE A 1 73 ? 11.963 -8.344 -6.854 1.00 85.19 73 ILE A N 1
ATOM 543 C CA . ILE A 1 73 ? 11.293 -7.131 -6.403 1.00 85.19 73 ILE A CA 1
ATOM 544 C C . ILE A 1 73 ? 11.602 -6.918 -4.933 1.00 85.19 73 ILE A C 1
ATOM 546 O O . ILE A 1 73 ? 11.345 -7.776 -4.095 1.00 85.19 73 ILE A O 1
ATOM 550 N N . SER A 1 74 ? 12.056 -5.716 -4.631 1.00 87.06 74 SER A N 1
ATOM 551 C CA . SER A 1 74 ? 12.381 -5.278 -3.284 1.00 87.06 74 SER A CA 1
ATOM 552 C C . SER A 1 74 ? 11.838 -3.879 -3.047 1.00 87.06 74 SER A C 1
ATOM 554 O O . SER A 1 74 ? 11.437 -3.175 -3.978 1.00 87.06 74 SER A O 1
ATOM 556 N N . GLY A 1 75 ? 11.804 -3.463 -1.789 1.00 88.75 75 GLY A N 1
ATOM 557 C CA . GLY A 1 75 ? 11.372 -2.130 -1.400 1.00 88.75 75 GLY A CA 1
ATOM 558 C C . GLY A 1 75 ? 10.612 -2.159 -0.092 1.00 88.75 75 GLY A C 1
ATOM 559 O O . GLY A 1 75 ? 10.656 -3.146 0.637 1.00 88.75 75 GLY A O 1
ATOM 560 N N . ARG A 1 76 ? 9.893 -1.077 0.186 1.00 90.25 76 ARG A N 1
ATOM 561 C CA . ARG A 1 76 ? 9.134 -0.917 1.420 1.00 90.25 76 ARG A CA 1
ATOM 562 C C . ARG A 1 76 ? 7.832 -0.193 1.162 1.00 90.25 76 ARG A C 1
ATOM 564 O O . ARG A 1 76 ? 7.768 0.721 0.337 1.00 90.25 76 ARG A O 1
ATOM 571 N N . ILE A 1 77 ? 6.812 -0.565 1.922 1.00 89.06 77 ILE A N 1
ATOM 572 C CA . ILE A 1 77 ? 5.586 0.205 2.032 1.00 89.06 77 ILE A CA 1
ATOM 573 C C . ILE A 1 77 ? 5.279 0.520 3.493 1.00 89.06 77 ILE A C 1
ATOM 575 O O . ILE A 1 77 ? 5.349 -0.332 4.376 1.00 89.06 77 ILE A O 1
ATOM 579 N N . TRP A 1 78 ? 4.931 1.777 3.720 1.00 90.31 78 TRP A N 1
ATOM 580 C CA . TRP A 1 78 ? 4.352 2.283 4.948 1.00 90.31 78 TRP A CA 1
ATOM 581 C C . TRP A 1 78 ? 2.891 2.625 4.665 1.00 90.31 78 TRP A C 1
ATOM 583 O O . TRP A 1 78 ? 2.637 3.323 3.689 1.00 90.31 78 TRP A O 1
ATOM 593 N N . ILE A 1 79 ? 1.943 2.145 5.466 1.00 87.00 79 ILE A N 1
ATOM 594 C CA . ILE A 1 79 ? 0.512 2.454 5.371 1.00 87.00 79 ILE A CA 1
ATOM 595 C C . ILE A 1 79 ? 0.030 2.883 6.749 1.00 87.00 79 ILE A C 1
ATOM 597 O O . ILE A 1 79 ? 0.203 2.152 7.730 1.00 87.00 79 ILE A O 1
ATOM 601 N N . ASP A 1 80 ? -0.616 4.039 6.817 1.00 85.81 80 ASP A N 1
ATOM 602 C CA . ASP A 1 80 ? -1.142 4.574 8.060 1.00 85.81 80 ASP A CA 1
ATOM 603 C C . ASP A 1 80 ? -2.243 3.679 8.658 1.00 85.81 80 ASP A C 1
ATOM 605 O O . ASP A 1 80 ? -2.827 2.804 8.004 1.00 85.81 80 ASP A O 1
ATOM 609 N N . GLY A 1 81 ? -2.527 3.893 9.940 1.00 78.62 81 GLY A N 1
ATOM 610 C CA . GLY A 1 81 ? -3.559 3.149 10.657 1.00 78.62 81 GLY A CA 1
ATOM 611 C C . GLY A 1 81 ? -4.969 3.323 10.091 1.00 78.62 81 GLY A C 1
ATOM 612 O O . GLY A 1 81 ? -5.786 2.414 10.197 1.00 78.62 81 GLY A O 1
ATOM 613 N N . ASN A 1 82 ? -5.253 4.446 9.429 1.00 76.88 82 ASN A N 1
ATOM 614 C CA . ASN A 1 82 ? -6.563 4.690 8.827 1.00 76.88 82 ASN A CA 1
ATOM 615 C C . ASN A 1 82 ? -6.657 4.170 7.384 1.00 76.88 82 ASN A C 1
ATOM 617 O O . ASN A 1 82 ? -7.710 4.288 6.762 1.00 76.88 82 ASN A O 1
ATOM 621 N N . ARG A 1 83 ? -5.576 3.580 6.847 1.00 79.62 83 ARG A N 1
ATOM 622 C CA . ARG A 1 83 ? -5.464 3.063 5.469 1.00 79.62 83 ARG A CA 1
ATOM 623 C C . ARG A 1 83 ? -5.743 4.112 4.392 1.00 79.62 83 ARG A C 1
ATOM 625 O O . ARG A 1 83 ? -6.058 3.766 3.255 1.00 79.62 83 ARG A O 1
ATOM 632 N N . THR A 1 84 ? -5.616 5.384 4.742 1.00 83.88 84 THR A N 1
ATOM 633 C CA . THR A 1 84 ? -5.865 6.526 3.862 1.00 83.88 84 THR A CA 1
ATOM 634 C C . THR A 1 84 ? -4.596 7.100 3.258 1.00 83.88 84 THR A C 1
ATOM 636 O O . THR A 1 84 ? -4.664 7.710 2.188 1.00 83.88 84 THR A O 1
ATOM 639 N N . ASP A 1 85 ? -3.464 6.879 3.920 1.00 87.31 85 ASP A N 1
ATOM 640 C CA . ASP A 1 85 ? -2.159 7.395 3.550 1.00 87.31 85 ASP A CA 1
ATOM 641 C C . ASP A 1 85 ? -1.129 6.262 3.525 1.00 87.31 85 ASP A C 1
ATOM 643 O O . ASP A 1 85 ? -1.207 5.268 4.250 1.00 87.31 85 ASP A O 1
ATOM 647 N N . CYS A 1 86 ? -0.165 6.393 2.630 1.00 89.69 86 CYS A N 1
ATOM 648 C CA . CYS A 1 86 ? 0.909 5.446 2.472 1.00 89.69 86 CYS A CA 1
ATOM 649 C C . CYS A 1 86 ? 2.113 6.113 1.819 1.00 89.69 86 CYS A C 1
ATOM 651 O O . CYS A 1 86 ? 1.991 7.070 1.057 1.00 89.69 86 CYS A O 1
ATOM 653 N N . ARG A 1 87 ? 3.288 5.535 2.037 1.00 94.19 87 ARG A N 1
ATOM 654 C CA . ARG A 1 87 ? 4.500 5.819 1.273 1.00 94.19 87 ARG A CA 1
ATOM 655 C C . ARG A 1 87 ? 5.088 4.514 0.792 1.00 94.19 87 ARG A C 1
ATOM 657 O O . ARG A 1 87 ? 5.165 3.555 1.553 1.00 94.19 87 ARG A O 1
ATOM 664 N N . MET A 1 88 ? 5.529 4.486 -0.455 1.00 92.75 88 MET A N 1
ATOM 665 C CA . MET A 1 88 ? 6.071 3.276 -1.056 1.00 92.75 88 MET A CA 1
ATOM 666 C C . MET A 1 88 ? 7.324 3.581 -1.861 1.00 92.75 88 MET A C 1
ATOM 668 O O . MET A 1 88 ? 7.361 4.542 -2.631 1.00 92.75 88 MET A O 1
ATOM 672 N N . THR A 1 89 ? 8.318 2.710 -1.725 1.00 93.88 89 THR A N 1
ATOM 673 C CA . THR A 1 89 ? 9.423 2.559 -2.669 1.00 93.88 89 THR A CA 1
ATOM 674 C C . THR A 1 89 ? 9.458 1.116 -3.154 1.00 93.88 89 THR A C 1
ATOM 676 O O . THR A 1 89 ? 9.225 0.190 -2.382 1.00 93.88 89 THR A O 1
ATOM 679 N N . ALA A 1 90 ? 9.723 0.908 -4.440 1.00 92.00 90 ALA A N 1
ATOM 680 C CA . ALA A 1 90 ? 9.883 -0.426 -5.001 1.00 92.00 90 ALA A CA 1
ATOM 681 C C . ALA A 1 90 ? 10.920 -0.435 -6.119 1.00 92.00 90 ALA A C 1
ATOM 683 O O . ALA A 1 90 ? 10.936 0.455 -6.965 1.00 92.00 90 ALA A O 1
ATOM 684 N N . SER A 1 91 ? 11.747 -1.469 -6.156 1.00 91.56 91 SER A N 1
ATOM 685 C CA . SER A 1 91 ? 12.588 -1.824 -7.291 1.00 91.56 91 SER A CA 1
ATOM 686 C C . SER A 1 91 ? 11.998 -3.071 -7.927 1.00 91.56 91 SER A C 1
ATOM 688 O O . SER A 1 91 ? 11.865 -4.086 -7.255 1.00 91.56 91 SER A O 1
ATOM 690 N N . LEU A 1 92 ? 11.601 -2.997 -9.197 1.00 89.44 92 LEU A N 1
ATOM 691 C CA . LEU A 1 92 ? 11.084 -4.134 -9.959 1.00 89.44 92 LEU A CA 1
ATOM 692 C C . LEU A 1 92 ? 12.102 -4.521 -11.025 1.00 89.44 92 LEU A C 1
ATOM 694 O O . LEU A 1 92 ? 12.294 -3.790 -12.000 1.00 89.44 92 LEU A O 1
ATOM 698 N N . SER A 1 93 ? 12.737 -5.674 -10.882 1.00 87.44 93 SER A N 1
ATOM 699 C CA . SER A 1 93 ? 13.780 -6.131 -11.794 1.00 87.44 93 SER A CA 1
ATOM 700 C C . SER A 1 93 ? 13.516 -7.540 -12.320 1.00 87.44 93 SER A C 1
ATOM 702 O O . SER A 1 93 ? 12.727 -8.319 -11.776 1.00 87.44 93 SER A O 1
ATOM 704 N N . ALA A 1 94 ? 14.082 -7.819 -13.493 1.00 78.94 94 ALA A N 1
ATOM 705 C CA . ALA A 1 94 ? 14.178 -9.193 -13.961 1.00 78.94 94 ALA A CA 1
ATOM 706 C C . ALA A 1 94 ? 15.288 -9.893 -13.169 1.00 78.94 94 ALA A C 1
ATOM 708 O O . ALA A 1 94 ? 16.141 -9.214 -12.599 1.00 78.94 94 ALA A O 1
ATOM 709 N N . GLU A 1 95 ? 15.269 -11.223 -13.173 1.00 67.81 95 GLU A N 1
ATOM 710 C CA . GLU A 1 95 ? 16.255 -12.088 -12.522 1.00 67.81 95 GLU A CA 1
ATOM 711 C C . GLU A 1 95 ? 17.679 -11.501 -12.605 1.00 67.81 95 GLU A C 1
ATOM 713 O O . GLU A 1 95 ? 18.126 -11.085 -13.683 1.00 67.81 95 GLU A O 1
ATOM 718 N N . TYR A 1 96 ? 18.352 -11.419 -11.450 1.00 64.06 96 TYR A N 1
ATOM 719 C CA . TYR A 1 96 ? 19.664 -10.782 -11.244 1.00 64.06 96 TYR A CA 1
ATOM 720 C C . TYR A 1 96 ? 19.696 -9.240 -11.297 1.00 64.06 96 TYR A C 1
ATOM 722 O O . TYR A 1 96 ? 20.689 -8.657 -11.743 1.00 64.06 96 TYR A O 1
ATOM 730 N N . GLY A 1 97 ? 18.631 -8.543 -10.884 1.00 67.69 97 GLY A N 1
ATOM 731 C CA . GLY A 1 97 ? 18.653 -7.081 -10.724 1.00 67.69 97 GLY A CA 1
ATOM 732 C C . GLY A 1 97 ? 18.730 -6.276 -12.029 1.00 67.69 97 GLY A C 1
ATOM 733 O O . GLY A 1 97 ? 18.904 -5.054 -12.013 1.00 67.69 97 GLY A O 1
ATOM 734 N N . ARG A 1 98 ? 18.620 -6.917 -13.201 1.00 78.19 98 ARG A N 1
ATOM 735 C CA . ARG A 1 98 ? 18.870 -6.241 -14.483 1.00 78.19 98 ARG A CA 1
ATOM 736 C C . ARG A 1 98 ? 17.710 -5.327 -14.883 1.00 78.19 98 ARG A C 1
ATOM 738 O O . ARG A 1 98 ? 16.546 -5.730 -14.931 1.00 78.19 98 ARG A O 1
ATOM 745 N N . ARG A 1 99 ? 18.061 -4.101 -15.301 1.00 83.94 99 ARG A N 1
ATOM 746 C CA . ARG A 1 99 ? 17.147 -3.067 -15.837 1.00 83.94 99 ARG A CA 1
ATOM 747 C C . ARG A 1 99 ? 15.949 -2.795 -14.908 1.00 83.94 99 ARG A C 1
ATOM 749 O O . ARG A 1 99 ? 14.802 -2.973 -15.355 1.00 83.94 99 ARG A O 1
ATOM 756 N N . PRO A 1 100 ? 16.195 -2.367 -13.658 1.00 89.75 100 PRO A N 1
ATOM 757 C CA . PRO A 1 100 ? 15.133 -2.157 -12.691 1.00 89.75 100 PRO A CA 1
ATOM 758 C C . PRO A 1 100 ? 14.176 -1.052 -13.152 1.00 89.75 100 PRO A C 1
ATOM 760 O O . PRO A 1 100 ? 14.556 -0.105 -13.847 1.00 89.75 100 PRO A O 1
ATOM 763 N N . VAL A 1 101 ? 12.915 -1.198 -12.767 1.00 91.69 101 VAL A N 1
ATOM 764 C CA . VAL A 1 101 ? 11.944 -0.109 -12.703 1.00 91.69 101 VAL A CA 1
ATOM 765 C C . VAL A 1 101 ? 11.871 0.314 -11.253 1.00 91.69 101 VAL A C 1
ATOM 767 O O . VAL A 1 101 ? 11.405 -0.456 -10.417 1.00 91.69 101 VAL A O 1
ATOM 770 N N . LEU A 1 102 ? 12.329 1.525 -10.964 1.00 94.25 102 LEU A N 1
ATOM 771 C CA . LEU A 1 102 ? 12.223 2.091 -9.626 1.00 94.25 102 LEU A CA 1
ATOM 772 C C . LEU A 1 102 ? 10.910 2.855 -9.531 1.00 94.25 102 LEU A C 1
ATOM 774 O O . LEU A 1 102 ? 10.593 3.633 -10.426 1.00 94.25 102 LEU A O 1
ATOM 778 N N . LEU A 1 103 ? 10.156 2.636 -8.466 1.00 94.50 103 LEU A N 1
ATOM 779 C CA . LEU A 1 103 ? 8.926 3.342 -8.138 1.00 94.50 103 LEU A CA 1
ATOM 780 C C . LEU A 1 103 ? 9.113 4.012 -6.782 1.00 94.50 103 LEU A C 1
ATOM 782 O O . LEU A 1 103 ? 9.606 3.387 -5.845 1.00 94.50 103 LEU A O 1
ATOM 786 N N . ALA A 1 104 ? 8.687 5.262 -6.664 1.00 95.88 104 ALA A N 1
ATOM 787 C CA . ALA A 1 104 ? 8.607 5.957 -5.388 1.00 95.88 104 ALA A CA 1
ATOM 788 C C . ALA A 1 104 ? 7.385 6.870 -5.390 1.00 95.88 104 ALA A C 1
ATOM 790 O O . ALA A 1 104 ? 7.173 7.601 -6.358 1.00 95.88 104 ALA A O 1
ATOM 791 N N . GLY A 1 105 ? 6.581 6.847 -4.332 1.00 95.69 105 GLY A N 1
ATOM 792 C CA . GLY A 1 105 ? 5.379 7.670 -4.264 1.00 95.69 105 GLY A CA 1
ATOM 793 C C . GLY A 1 105 ? 4.683 7.646 -2.914 1.00 95.69 105 GLY A C 1
ATOM 794 O O . GLY A 1 105 ? 5.107 6.954 -1.985 1.00 95.69 105 GLY A O 1
ATOM 795 N N . ALA A 1 106 ? 3.600 8.409 -2.843 1.00 94.38 106 ALA A N 1
ATOM 796 C CA . ALA A 1 106 ? 2.694 8.457 -1.708 1.00 94.38 106 ALA A CA 1
ATOM 797 C C . ALA A 1 106 ? 1.265 8.130 -2.148 1.00 94.38 106 ALA A C 1
ATOM 799 O O . ALA A 1 106 ? 0.906 8.303 -3.321 1.00 94.38 106 ALA A O 1
ATOM 800 N N . CYS A 1 107 ? 0.459 7.627 -1.219 1.00 91.69 107 CYS A N 1
ATOM 801 C CA . CYS A 1 107 ? -0.936 7.359 -1.496 1.00 91.69 107 CYS A CA 1
ATOM 802 C C . CYS A 1 107 ? -1.752 8.649 -1.591 1.00 91.69 107 CYS A C 1
ATOM 804 O O . CYS A 1 107 ? -1.521 9.636 -0.903 1.00 91.69 107 CYS A O 1
ATOM 806 N N . ALA A 1 108 ? -2.774 8.592 -2.427 1.00 89.25 108 ALA A N 1
ATOM 807 C CA . ALA A 1 108 ? -3.848 9.551 -2.551 1.00 89.25 108 ALA A CA 1
ATOM 808 C C . ALA A 1 108 ? -5.175 8.787 -2.659 1.00 89.25 108 ALA A C 1
ATOM 810 O O . ALA A 1 108 ? -5.207 7.553 -2.688 1.00 89.25 108 ALA A O 1
ATOM 811 N N . ALA A 1 109 ? -6.286 9.525 -2.738 1.00 89.06 109 ALA A N 1
ATOM 812 C CA . ALA A 1 109 ? -7.624 8.953 -2.906 1.00 89.06 109 ALA A CA 1
ATOM 813 C C . ALA A 1 109 ? -7.961 7.876 -1.850 1.00 89.06 109 ALA A C 1
ATOM 815 O O . ALA A 1 109 ? -8.468 6.804 -2.186 1.00 89.06 109 ALA A O 1
ATOM 816 N N . ARG A 1 110 ? -7.666 8.171 -0.571 1.00 85.38 110 ARG A N 1
ATOM 817 C CA . ARG A 1 110 ? -7.862 7.261 0.574 1.00 85.38 110 ARG A CA 1
ATOM 818 C C . ARG A 1 110 ? -7.139 5.920 0.386 1.00 85.38 110 ARG A C 1
ATOM 820 O O . ARG A 1 110 ? -7.756 4.866 0.464 1.00 85.38 110 ARG A O 1
ATOM 827 N N . GLY A 1 111 ? -5.849 5.971 0.063 1.00 84.06 111 GLY A N 1
ATOM 828 C CA . GLY A 1 111 ? -5.032 4.767 -0.099 1.00 84.06 111 GLY A CA 1
ATOM 829 C C . GLY A 1 111 ? -5.238 3.996 -1.408 1.00 84.06 111 GLY A C 1
ATOM 830 O O . GLY A 1 111 ? -4.590 2.974 -1.594 1.00 84.06 111 GLY A O 1
ATOM 831 N N . ASN A 1 112 ? -6.104 4.454 -2.321 1.00 91.12 112 ASN A N 1
ATOM 832 C CA . ASN A 1 112 ? -6.441 3.709 -3.546 1.00 91.12 112 ASN A CA 1
ATOM 833 C C . ASN A 1 112 ? -5.613 4.106 -4.773 1.00 91.12 112 ASN A C 1
ATOM 835 O O . ASN A 1 112 ? -5.793 3.563 -5.863 1.00 91.12 112 ASN A O 1
ATOM 839 N N . ARG A 1 113 ? -4.724 5.086 -4.633 1.00 94.56 113 ARG A N 1
ATOM 840 C CA . ARG A 1 113 ? -3.906 5.592 -5.733 1.00 94.56 113 ARG A CA 1
ATOM 841 C C . ARG A 1 113 ? -2.518 5.921 -5.230 1.00 94.56 113 ARG A C 1
ATOM 843 O O . ARG A 1 113 ? -2.399 6.561 -4.201 1.00 94.56 113 ARG A O 1
ATOM 850 N N . LEU A 1 114 ? -1.484 5.537 -5.961 1.00 94.69 114 LEU A N 1
ATOM 851 C CA . LEU A 1 114 ? -0.104 5.929 -5.714 1.00 94.69 114 LEU A CA 1
ATOM 852 C C . LEU A 1 114 ? 0.280 7.031 -6.703 1.00 94.69 114 LEU A C 1
ATOM 854 O O . LEU A 1 114 ? 0.294 6.805 -7.916 1.00 94.69 114 LEU A O 1
ATOM 858 N N . ILE A 1 115 ? 0.604 8.211 -6.186 1.00 96.25 115 ILE A N 1
ATOM 859 C CA . ILE A 1 115 ? 1.123 9.334 -6.967 1.00 96.25 115 ILE A CA 1
ATOM 860 C C . ILE A 1 115 ? 2.612 9.455 -6.670 1.00 96.25 115 ILE A C 1
ATOM 862 O O . ILE A 1 115 ? 3.034 9.467 -5.513 1.00 96.25 115 ILE A O 1
ATOM 866 N N . GLY A 1 116 ? 3.428 9.519 -7.717 1.00 95.88 116 GLY A N 1
ATOM 867 C CA . GLY A 1 116 ? 4.868 9.521 -7.524 1.00 95.88 116 GLY A CA 1
ATOM 868 C C . GLY A 1 116 ? 5.653 9.558 -8.818 1.00 95.88 116 GLY A C 1
ATOM 869 O O . GLY A 1 116 ? 5.251 10.193 -9.792 1.00 95.88 116 GLY A O 1
ATOM 870 N N . ARG A 1 117 ? 6.794 8.872 -8.821 1.00 96.44 117 ARG A N 1
ATOM 871 C CA . ARG A 1 117 ? 7.721 8.805 -9.947 1.00 96.44 117 ARG A CA 1
ATOM 872 C C . ARG A 1 117 ? 8.106 7.361 -10.253 1.00 96.44 117 ARG A C 1
ATOM 874 O O . ARG A 1 117 ? 8.249 6.545 -9.343 1.00 96.44 117 ARG A O 1
ATOM 881 N N . ALA A 1 118 ? 8.305 7.074 -11.536 1.00 95.38 118 ALA A N 1
ATOM 882 C CA . ALA A 1 118 ? 8.938 5.854 -12.014 1.00 95.38 118 ALA A CA 1
ATOM 883 C C . ALA A 1 118 ? 10.239 6.183 -12.743 1.00 95.38 118 ALA A C 1
ATOM 885 O O . ALA A 1 118 ? 10.231 7.029 -13.638 1.00 95.38 118 ALA A O 1
ATOM 886 N N . THR A 1 119 ? 11.322 5.480 -12.421 1.00 94.62 119 THR A N 1
ATOM 887 C CA . THR A 1 119 ? 12.582 5.527 -13.170 1.00 94.62 119 THR A CA 1
ATOM 888 C C . THR A 1 119 ? 12.728 4.260 -14.001 1.00 94.62 119 THR A C 1
ATOM 890 O O . THR A 1 119 ? 12.734 3.151 -13.466 1.00 94.62 119 THR A O 1
ATOM 893 N N . ILE A 1 120 ? 12.843 4.414 -15.321 1.00 90.69 120 ILE A N 1
ATOM 894 C CA . ILE A 1 120 ? 12.976 3.314 -16.281 1.00 90.69 120 ILE A CA 1
ATOM 895 C C . ILE A 1 120 ? 14.157 3.616 -17.195 1.00 90.69 120 ILE A C 1
ATOM 897 O O . ILE A 1 120 ? 14.116 4.562 -17.976 1.00 90.69 120 ILE A O 1
ATOM 901 N N . GLY A 1 121 ? 15.207 2.793 -17.116 1.00 87.06 121 GLY A N 1
ATOM 902 C CA . GLY A 1 121 ? 16.406 2.988 -17.939 1.00 87.06 121 GLY A CA 1
ATOM 903 C C . GLY A 1 121 ? 17.069 4.351 -17.710 1.00 87.06 121 GLY A C 1
ATOM 904 O O . GLY A 1 121 ? 17.467 4.994 -18.671 1.00 87.06 121 GLY A O 1
ATOM 905 N N . GLY A 1 122 ? 17.107 4.816 -16.456 1.00 87.81 122 GLY A N 1
ATOM 906 C CA . GLY A 1 122 ? 17.681 6.110 -16.060 1.00 87.81 122 GLY A CA 1
ATOM 907 C C . GLY A 1 122 ? 16.731 7.306 -16.180 1.00 87.81 122 GLY A C 1
ATOM 908 O O . GLY A 1 122 ? 16.902 8.293 -15.471 1.00 87.81 122 GLY A O 1
ATOM 909 N N . ASN A 1 123 ? 15.674 7.208 -16.988 1.00 91.50 123 ASN A N 1
ATOM 910 C CA . ASN A 1 123 ? 14.723 8.304 -17.176 1.00 91.50 123 ASN A CA 1
ATOM 911 C C . ASN A 1 123 ? 13.593 8.243 -16.158 1.00 91.50 123 ASN A C 1
ATOM 913 O O . ASN A 1 123 ? 12.980 7.191 -15.969 1.00 91.50 123 ASN A O 1
ATOM 917 N N . THR A 1 124 ? 13.306 9.377 -15.518 1.00 94.56 124 THR A N 1
ATOM 918 C CA . THR A 1 124 ? 12.307 9.457 -14.450 1.00 94.56 124 THR A CA 1
ATOM 919 C C . THR A 1 124 ? 11.077 10.241 -14.889 1.00 94.56 124 THR A C 1
ATOM 921 O O . THR A 1 124 ? 11.189 11.396 -15.294 1.00 94.56 124 THR A O 1
ATOM 924 N N . HIS A 1 125 ? 9.897 9.645 -14.726 1.00 93.12 125 HIS A N 1
ATOM 925 C CA . HIS A 1 125 ? 8.615 10.215 -15.137 1.00 93.12 125 HIS A CA 1
ATOM 926 C C . HIS A 1 125 ? 7.623 10.252 -13.972 1.00 93.12 125 HIS A C 1
ATOM 928 O O . HIS A 1 125 ? 7.656 9.350 -13.131 1.00 93.12 125 HIS A O 1
ATOM 934 N N . PRO A 1 126 ? 6.731 11.257 -13.906 1.00 96.06 126 PRO A N 1
ATOM 935 C CA . PRO A 1 126 ? 5.614 11.222 -12.976 1.00 96.06 126 PRO A CA 1
ATOM 936 C C . PRO A 1 126 ? 4.677 10.062 -13.327 1.00 96.06 126 PRO A C 1
ATOM 938 O O . PRO A 1 126 ? 4.470 9.746 -14.501 1.00 96.06 126 PRO A O 1
ATOM 941 N N . ILE A 1 127 ? 4.114 9.429 -12.305 1.00 95.56 127 ILE A N 1
ATOM 942 C CA . ILE A 1 127 ? 3.169 8.326 -12.453 1.00 95.56 127 ILE A CA 1
ATOM 943 C C . ILE A 1 127 ? 1.959 8.527 -11.558 1.00 95.56 127 ILE A C 1
ATOM 945 O O . ILE A 1 127 ? 2.014 9.158 -10.501 1.00 95.56 127 ILE A O 1
ATOM 949 N N . THR A 1 128 ? 0.862 7.921 -11.982 1.00 96.44 128 THR A N 1
ATOM 950 C CA . THR A 1 128 ? -0.320 7.706 -11.162 1.00 96.44 128 THR A CA 1
ATOM 951 C C . THR A 1 128 ? -0.742 6.265 -11.378 1.00 96.44 128 THR A C 1
ATOM 953 O O . THR A 1 128 ? -1.070 5.872 -12.498 1.00 96.44 128 THR A O 1
ATOM 956 N N . LEU A 1 129 ? -0.661 5.468 -10.319 1.00 95.94 129 LEU A N 1
ATOM 957 C CA . LEU A 1 129 ? -1.019 4.055 -10.333 1.00 95.94 129 LEU A CA 1
ATOM 958 C C . LEU A 1 129 ? -2.223 3.845 -9.429 1.00 95.94 129 LEU A C 1
ATOM 960 O O . LEU A 1 129 ? -2.277 4.408 -8.341 1.00 95.94 129 LEU A O 1
ATOM 964 N N . ASP A 1 130 ? -3.162 3.012 -9.844 1.00 96.12 130 ASP A N 1
ATOM 965 C CA . ASP A 1 130 ? -4.173 2.498 -8.932 1.00 96.12 130 ASP A CA 1
ATOM 966 C C . ASP A 1 130 ? -3.499 1.524 -7.966 1.00 96.12 130 ASP A C 1
ATOM 968 O O . ASP A 1 130 ? -2.703 0.671 -8.375 1.00 96.12 130 ASP A O 1
ATOM 972 N N . LEU A 1 131 ? -3.803 1.683 -6.681 1.00 92.94 131 LEU A N 1
ATOM 973 C CA . LEU A 1 131 ? -3.289 0.866 -5.595 1.00 92.94 131 LEU A CA 1
ATOM 974 C C . LEU A 1 131 ? -4.456 0.117 -4.965 1.00 92.94 131 LEU A C 1
ATOM 976 O O . LEU A 1 131 ? -5.429 0.718 -4.523 1.00 92.94 131 LEU A O 1
ATOM 980 N N . ARG A 1 132 ? -4.351 -1.208 -4.892 1.00 91.75 132 ARG A N 1
ATOM 981 C CA . ARG A 1 132 ? -5.318 -2.048 -4.187 1.00 91.75 132 ARG A CA 1
ATOM 982 C C . ARG A 1 132 ? -4.620 -2.864 -3.116 1.00 91.75 132 ARG A C 1
ATOM 984 O O . ARG A 1 132 ? -3.762 -3.695 -3.416 1.00 91.75 132 ARG A O 1
ATOM 991 N N . GLN A 1 133 ? -5.035 -2.656 -1.875 1.00 86.81 133 GLN A N 1
ATOM 992 C CA . GLN A 1 133 ? -4.612 -3.453 -0.730 1.00 86.81 133 GLN A CA 1
ATOM 993 C C . GLN A 1 133 ? -5.280 -4.832 -0.794 1.00 86.81 133 GLN A C 1
ATOM 995 O O . GLN A 1 133 ? -6.465 -4.942 -1.112 1.00 86.81 133 GLN A O 1
ATOM 1000 N N . VAL A 1 134 ? -4.515 -5.899 -0.560 1.00 85.81 134 VAL A N 1
ATOM 1001 C CA . VAL A 1 134 ? -5.026 -7.271 -0.591 1.00 85.81 134 VAL A CA 1
ATOM 1002 C C . VAL A 1 134 ? -4.865 -7.910 0.772 1.00 85.81 134 VAL A C 1
ATOM 1004 O O . VAL A 1 134 ? -3.748 -8.089 1.261 1.00 85.81 134 VAL A O 1
ATOM 1007 N N . TYR A 1 135 ? -5.997 -8.307 1.335 1.00 80.81 135 TYR A N 1
ATOM 1008 C CA . TYR A 1 135 ? -6.085 -8.892 2.660 1.00 80.81 135 TYR A CA 1
ATOM 1009 C C . TYR A 1 135 ? -6.347 -10.393 2.592 1.00 80.81 135 TYR A C 1
ATOM 1011 O O . TYR A 1 135 ? -6.967 -10.900 1.654 1.00 80.81 135 TYR A O 1
ATOM 1019 N N . ARG A 1 136 ? -5.863 -11.101 3.608 1.00 80.12 136 ARG A N 1
ATOM 1020 C CA . ARG A 1 136 ? -6.288 -12.454 3.956 1.00 80.12 136 ARG A CA 1
ATOM 1021 C C . ARG A 1 136 ? -6.711 -12.404 5.422 1.00 80.12 136 ARG A C 1
ATOM 1023 O O . ARG A 1 136 ? -5.855 -12.193 6.279 1.00 80.12 136 ARG A O 1
ATOM 1030 N N . HIS A 1 137 ? -8.003 -12.597 5.687 1.00 78.88 137 HIS A N 1
ATOM 1031 C CA . HIS A 1 137 ? -8.620 -12.209 6.964 1.00 78.88 137 HIS A CA 1
ATOM 1032 C C . HIS A 1 137 ? -8.308 -10.728 7.247 1.00 78.88 137 HIS A C 1
ATOM 1034 O O . HIS A 1 137 ? -8.447 -9.910 6.341 1.00 78.88 137 HIS A O 1
ATOM 1040 N N . ASP A 1 138 ? -7.785 -10.402 8.427 1.00 72.25 138 ASP A N 1
ATOM 1041 C CA . ASP A 1 138 ? -7.451 -9.027 8.819 1.00 72.25 138 ASP A CA 1
ATOM 1042 C C . ASP A 1 138 ? -5.990 -8.643 8.532 1.00 72.25 138 ASP A C 1
ATOM 1044 O O . ASP A 1 138 ? -5.527 -7.559 8.894 1.00 72.25 138 ASP A O 1
ATOM 1048 N N . ARG A 1 139 ? -5.229 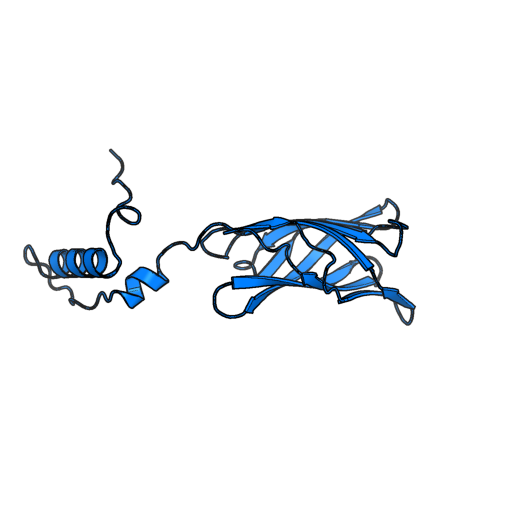-9.523 7.864 1.00 74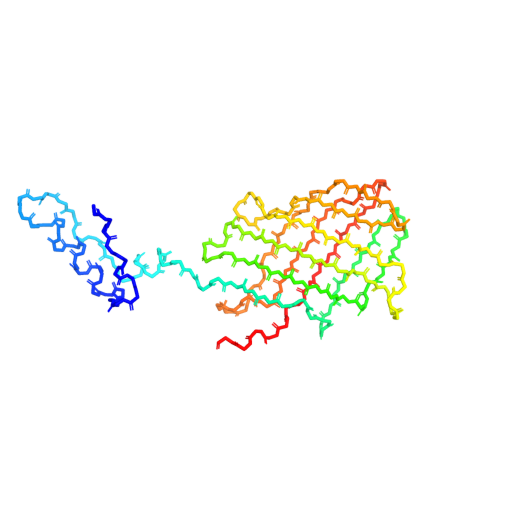.50 139 ARG A N 1
ATOM 1049 C CA . ARG A 1 139 ? -3.812 -9.293 7.560 1.00 74.50 139 ARG A CA 1
ATOM 1050 C C . ARG A 1 139 ? -3.633 -8.809 6.129 1.00 74.50 139 ARG A C 1
ATOM 1052 O O . ARG A 1 139 ? -4.048 -9.474 5.179 1.00 74.50 139 ARG A O 1
ATOM 1059 N N . LEU A 1 140 ? -2.951 -7.678 5.970 1.00 78.69 140 LEU A N 1
ATOM 1060 C CA . LEU A 1 140 ? -2.474 -7.223 4.669 1.00 78.69 140 LEU A CA 1
ATOM 1061 C C . LEU A 1 140 ? -1.360 -8.165 4.190 1.00 78.69 140 LEU A C 1
ATOM 1063 O O . LEU A 1 140 ? -0.336 -8.301 4.854 1.00 78.69 140 LEU A O 1
ATOM 1067 N N . VAL A 1 141 ? -1.572 -8.824 3.052 1.00 82.94 141 VAL A N 1
ATOM 1068 C CA . VAL A 1 141 ? -0.640 -9.833 2.511 1.00 82.94 141 VAL A CA 1
ATOM 1069 C C . VAL A 1 141 ? -0.002 -9.417 1.193 1.00 82.94 141 VAL A C 1
ATOM 1071 O O . VAL A 1 141 ? 1.025 -9.966 0.802 1.00 82.94 141 VAL A O 1
ATOM 1074 N N . ALA A 1 142 ? -0.615 -8.478 0.472 1.00 86.75 142 ALA A N 1
ATOM 1075 C CA . ALA A 1 142 ? -0.078 -7.982 -0.785 1.00 86.75 142 ALA A CA 1
ATOM 1076 C C . ALA A 1 142 ? -0.611 -6.583 -1.104 1.00 86.75 142 ALA A C 1
ATOM 1078 O O . ALA A 1 142 ? -1.680 -6.182 -0.637 1.00 86.75 142 ALA A O 1
ATOM 1079 N N . VAL A 1 143 ? 0.083 -5.891 -1.999 1.00 88.62 143 VAL A N 1
ATOM 1080 C CA . VAL A 1 143 ? -0.432 -4.713 -2.699 1.00 88.62 143 VAL A CA 1
ATOM 1081 C C . VAL A 1 143 ? -0.445 -4.972 -4.197 1.00 88.62 143 VAL A C 1
ATOM 1083 O O . VAL A 1 143 ? 0.462 -5.595 -4.753 1.00 88.62 143 VAL A O 1
ATOM 1086 N N . ALA A 1 144 ? -1.502 -4.528 -4.866 1.00 91.75 144 ALA A N 1
ATOM 1087 C CA . ALA A 1 144 ? -1.593 -4.552 -6.315 1.00 91.75 144 ALA A CA 1
ATOM 1088 C C . ALA A 1 144 ? -1.471 -3.131 -6.864 1.00 91.75 144 ALA A C 1
ATOM 1090 O O . ALA A 1 144 ? -2.168 -2.235 -6.399 1.00 91.75 144 ALA A O 1
ATOM 1091 N N . LEU A 1 145 ? -0.594 -2.951 -7.850 1.00 92.94 145 LEU A N 1
ATOM 1092 C CA . LEU A 1 145 ? -0.379 -1.694 -8.554 1.00 92.94 145 LEU A CA 1
ATOM 1093 C C . LEU A 1 145 ? -0.707 -1.873 -10.030 1.00 92.94 145 LEU A C 1
ATOM 1095 O O . LEU A 1 145 ? -0.153 -2.756 -10.692 1.00 92.94 145 LEU A O 1
ATOM 1099 N N . THR A 1 146 ? -1.563 -1.014 -10.566 1.00 95.19 146 THR A N 1
ATOM 1100 C CA . THR A 1 146 ? -1.902 -1.015 -11.992 1.00 95.19 146 THR A CA 1
ATOM 1101 C C . THR A 1 146 ? -1.912 0.397 -12.542 1.00 95.19 146 THR A C 1
ATOM 1103 O O . THR A 1 146 ? -2.449 1.298 -11.913 1.00 95.19 146 THR A O 1
ATOM 1106 N N . GLY A 1 147 ? -1.331 0.618 -13.719 1.00 94.69 147 GLY A N 1
ATOM 1107 C CA . GLY A 1 147 ? -1.386 1.936 -14.352 1.00 94.69 147 GLY A CA 1
ATOM 1108 C C . GLY A 1 147 ? -0.275 2.194 -15.359 1.00 94.69 147 GLY A C 1
ATOM 1109 O O . GLY A 1 147 ? 0.521 1.312 -15.687 1.00 94.69 147 GLY A O 1
ATOM 1110 N N . GLY A 1 148 ? -0.250 3.414 -15.891 1.00 93.75 148 GLY A N 1
ATOM 1111 C CA . GLY A 1 148 ? 0.745 3.848 -16.867 1.00 93.75 148 GLY A CA 1
ATOM 1112 C C . GLY A 1 148 ? 2.060 4.274 -16.212 1.00 93.75 148 GLY A C 1
ATOM 1113 O O . GLY A 1 148 ? 2.053 4.957 -15.193 1.00 93.75 148 GLY A O 1
ATOM 1114 N N . LEU A 1 149 ? 3.188 3.923 -16.836 1.00 90.81 149 LEU A N 1
ATOM 1115 C CA . LEU A 1 149 ? 4.524 4.410 -16.456 1.00 90.81 149 LEU A CA 1
ATOM 1116 C C . LEU A 1 149 ? 5.117 5.401 -17.476 1.00 90.81 149 LEU A C 1
ATOM 1118 O O . LEU A 1 149 ? 6.324 5.630 -17.494 1.00 90.81 149 LEU A O 1
ATOM 1122 N N . GLY A 1 150 ? 4.283 5.948 -18.363 1.00 85.00 150 GLY A N 1
ATOM 1123 C CA . GLY A 1 150 ? 4.713 6.837 -19.443 1.00 85.00 150 GLY A CA 1
ATOM 1124 C C . GLY A 1 150 ? 5.246 6.110 -20.687 1.00 85.00 150 GLY A C 1
ATOM 1125 O O . GLY A 1 150 ? 5.641 4.939 -20.657 1.00 85.00 150 GLY A O 1
ATOM 1126 N N . GLY A 1 151 ? 5.213 6.810 -21.827 1.00 83.31 151 GLY A N 1
ATOM 1127 C CA . GLY A 1 151 ? 5.670 6.293 -23.124 1.00 83.31 151 GLY A CA 1
ATOM 1128 C C . GLY A 1 151 ? 4.989 4.983 -23.536 1.00 83.31 151 GLY A C 1
ATOM 1129 O O . GLY A 1 151 ? 5.677 4.044 -23.918 1.00 83.31 151 GLY A O 1
ATOM 1130 N N . GLY A 1 152 ? 3.668 4.878 -23.346 1.00 86.50 152 GLY A N 1
ATOM 1131 C CA . GLY A 1 152 ? 2.872 3.697 -23.714 1.00 86.50 152 GLY A CA 1
ATOM 1132 C C . GLY A 1 152 ? 3.057 2.462 -22.822 1.00 86.50 152 GLY A C 1
ATOM 1133 O O . GLY A 1 152 ? 2.461 1.417 -23.090 1.00 86.50 152 GLY A O 1
ATOM 1134 N N . ARG A 1 153 ? 3.868 2.549 -21.760 1.00 91.00 153 ARG A N 1
ATOM 1135 C CA . ARG A 1 153 ? 4.134 1.424 -20.855 1.00 91.00 153 ARG A CA 1
ATOM 1136 C C . ARG A 1 153 ? 3.042 1.294 -19.800 1.00 91.00 153 ARG A C 1
ATOM 1138 O O . ARG A 1 153 ? 2.705 2.279 -19.145 1.00 91.00 153 ARG A O 1
ATOM 1145 N N . LYS A 1 154 ? 2.548 0.076 -19.580 1.00 93.06 154 LYS A N 1
ATOM 1146 C CA . LYS A 1 154 ? 1.583 -0.251 -18.519 1.00 93.06 154 LYS A CA 1
ATOM 1147 C C . LYS A 1 154 ? 2.172 -1.260 -17.542 1.00 93.06 154 LYS A C 1
ATOM 1149 O O . LYS A 1 154 ? 2.665 -2.313 -17.958 1.00 93.06 154 LYS A O 1
ATOM 1154 N N . LEU A 1 155 ? 2.099 -0.936 -16.258 1.00 92.25 155 LEU A N 1
ATOM 1155 C CA . LEU A 1 155 ? 2.443 -1.812 -15.149 1.00 92.25 155 LEU A CA 1
ATOM 1156 C C . LEU A 1 155 ? 1.196 -2.553 -14.670 1.00 92.25 155 LEU A C 1
ATOM 1158 O O . LEU A 1 155 ? 0.143 -1.948 -14.476 1.00 92.25 155 LEU A O 1
ATOM 1162 N N . ALA A 1 156 ? 1.349 -3.850 -14.434 1.00 92.06 156 ALA A N 1
ATOM 1163 C CA . ALA A 1 156 ? 0.440 -4.641 -13.625 1.00 92.06 156 ALA A CA 1
ATOM 1164 C C . ALA A 1 156 ? 1.280 -5.462 -12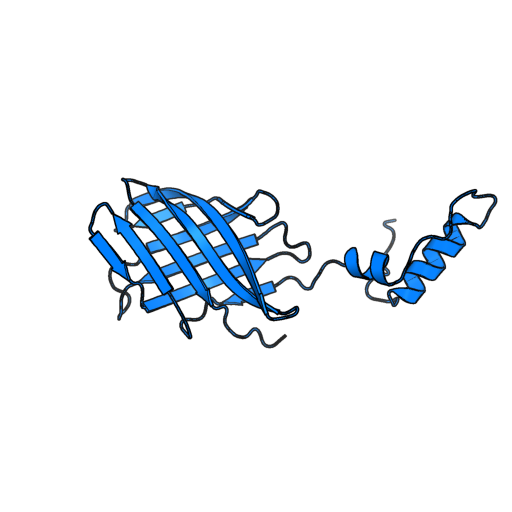.648 1.00 92.06 156 ALA A C 1
ATOM 1166 O O . ALA A 1 156 ? 2.004 -6.371 -13.059 1.00 92.06 156 ALA A O 1
ATOM 1167 N N . ALA A 1 157 ? 1.221 -5.115 -11.368 1.00 88.75 157 ALA A N 1
ATOM 1168 C CA . ALA A 1 157 ? 1.993 -5.754 -10.319 1.00 88.75 157 ALA A CA 1
ATOM 1169 C C . ALA A 1 157 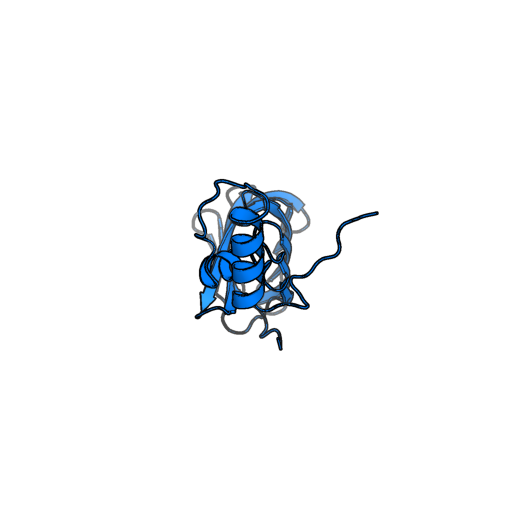? 1.080 -6.224 -9.194 1.00 88.75 157 ALA A C 1
ATOM 1171 O O . ALA A 1 157 ? 0.194 -5.498 -8.758 1.00 88.75 157 ALA A O 1
ATOM 1172 N N . ARG A 1 158 ? 1.325 -7.437 -8.708 1.00 89.38 158 ARG A N 1
ATOM 1173 C CA . ARG A 1 158 ? 0.856 -7.917 -7.412 1.00 89.38 158 ARG A CA 1
ATOM 1174 C C . ARG A 1 158 ? 2.090 -8.307 -6.610 1.00 89.38 158 ARG A C 1
ATOM 1176 O O . ARG A 1 158 ? 2.789 -9.249 -6.980 1.00 89.38 158 ARG A O 1
ATOM 1183 N N . ILE A 1 159 ? 2.350 -7.540 -5.563 1.00 86.75 159 ILE A N 1
ATOM 1184 C CA . ILE A 1 159 ? 3.569 -7.580 -4.764 1.00 86.75 159 ILE A CA 1
ATOM 1185 C C . ILE A 1 159 ? 3.188 -8.106 -3.387 1.00 86.75 159 ILE A C 1
ATOM 1187 O O . ILE A 1 159 ? 2.376 -7.483 -2.702 1.00 86.75 159 ILE A O 1
ATOM 1191 N N . ALA A 1 160 ? 3.723 -9.267 -3.016 1.00 83.81 160 ALA A N 1
ATOM 1192 C CA . ALA A 1 160 ? 3.561 -9.787 -1.668 1.00 83.81 160 ALA A CA 1
ATOM 1193 C C . ALA A 1 160 ? 4.355 -8.922 -0.683 1.00 83.81 160 ALA A C 1
ATOM 1195 O O . ALA A 1 160 ? 5.361 -8.306 -1.040 1.00 83.81 160 ALA A O 1
ATOM 1196 N N . LEU A 1 161 ? 3.859 -8.839 0.542 1.00 80.56 161 LEU A N 1
ATOM 1197 C CA . LEU A 1 161 ? 4.569 -8.183 1.631 1.00 80.56 161 LEU A CA 1
ATOM 1198 C C . LEU A 1 161 ? 5.337 -9.253 2.393 1.00 80.56 161 LEU A C 1
ATOM 1200 O O . LEU A 1 161 ? 4.823 -10.368 2.541 1.00 80.56 161 LEU A O 1
ATOM 1204 N N . SER A 1 162 ? 6.534 -8.919 2.879 1.00 74.12 162 SER A N 1
ATOM 1205 C CA . SER A 1 162 ? 7.217 -9.787 3.831 1.00 74.12 162 SER A CA 1
ATOM 1206 C C . SER A 1 162 ? 6.266 -10.026 4.993 1.00 74.12 162 SER A C 1
ATOM 1208 O O . SER A 1 162 ? 5.446 -9.167 5.339 1.00 74.12 162 SER A O 1
ATOM 1210 N N . THR A 1 163 ? 6.283 -11.222 5.573 1.00 59.28 163 THR A N 1
ATOM 1211 C CA . THR A 1 163 ? 5.536 -11.447 6.805 1.00 59.28 163 THR A CA 1
ATOM 1212 C C . THR A 1 163 ? 6.102 -10.509 7.861 1.00 59.28 163 THR A C 1
ATOM 1214 O O . THR A 1 163 ? 7.082 -10.835 8.518 1.00 59.28 163 THR A O 1
ATOM 1217 N N . ALA A 1 164 ? 5.481 -9.341 8.027 1.00 48.53 164 ALA A N 1
ATOM 1218 C CA . ALA A 1 164 ? 5.701 -8.503 9.184 1.00 48.53 164 ALA A CA 1
ATOM 1219 C C . ALA A 1 164 ? 5.352 -9.377 10.388 1.00 48.53 164 ALA A C 1
ATOM 1221 O O . ALA A 1 164 ? 4.197 -9.794 10.537 1.00 48.53 164 ALA A O 1
ATOM 1222 N N . ASN A 1 165 ? 6.372 -9.756 11.156 1.00 36.94 165 ASN A N 1
ATOM 1223 C CA . ASN A 1 165 ? 6.200 -10.303 12.491 1.00 36.94 165 ASN A CA 1
ATOM 1224 C C . ASN A 1 165 ? 5.477 -9.202 13.277 1.00 36.94 165 ASN A C 1
ATOM 1226 O O . ASN A 1 165 ? 6.094 -8.199 13.634 1.00 36.94 165 ASN A O 1
ATOM 1230 N N . TYR A 1 166 ? 4.151 -9.310 13.381 1.00 36.41 166 TYR A N 1
ATOM 1231 C CA . TYR A 1 166 ? 3.302 -8.315 14.034 1.00 36.41 166 TYR A CA 1
ATOM 1232 C C . TYR A 1 166 ? 3.092 -8.628 15.495 1.00 36.41 166 TYR A C 1
ATOM 1234 O O . TYR A 1 166 ? 2.886 -9.822 15.800 1.00 36.41 166 TYR A O 1
#